Protein AF-A0A3P7QAL6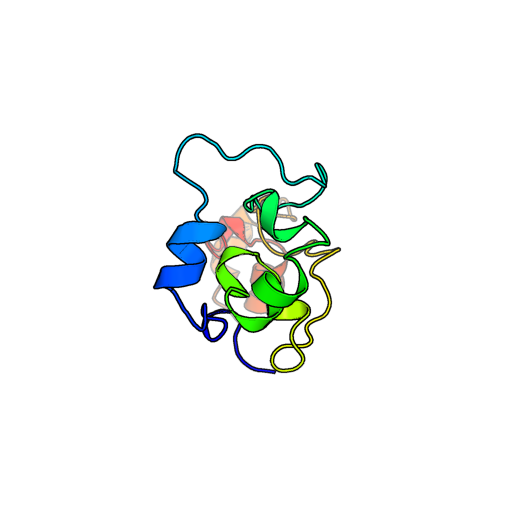-F1 (afdb_monomer)

pLDDT: mean 74.11, std 13.26, range [39.47, 89.75]

Secondary structure (DSSP, 8-state):
---GGG---S-HHHHHHHH---TT-----SSTT-SS---GGGG-TTTHHHHHHH-TTTTT-GGGSTTT-PPP-TT-SSSSS----SSTTHHHHGGGTTSTTHHHHHHHH-TTTTT---

Sequence (118 aa):
MPLPTACKDKDPTICTAIFAVRSGAVAPNSVATNPFLVNPNCQNVTVMVAAEALCPSSCAVCCLTPEFNCQNSTTAAAGASACSDSRANCAQMASFCNTPPYSAVMAQQCRRTCNLCQ

Solvent-accessible surface area (backbone atoms only — not comparable to full-atom values): 7018 Å² total; per-residue (Å²): 118,70,60,78,85,71,51,58,45,74,38,60,66,60,30,51,72,72,32,47,63,53,89,87,62,72,52,69,26,90,53,78,83,52,98,62,81,30,28,54,52,45,73,31,80,93,43,25,67,56,28,54,72,29,13,17,48,61,46,70,34,38,41,74,34,84,77,44,56,39,79,75,76,87,72,62,94,69,85,83,82,78,68,47,51,78,43,92,59,28,81,80,44,42,80,34,38,83,34,81,80,46,20,62,54,30,62,71,32,17,23,36,66,53,63,73,46,134

Structure (mmCIF, N/CA/C/O backbone):
data_AF-A0A3P7QAL6-F1
#
_entry.id   AF-A0A3P7QAL6-F1
#
loop_
_atom_site.group_PDB
_atom_site.id
_atom_site.type_symbol
_atom_site.label_atom_id
_atom_site.label_alt_id
_atom_site.label_comp_id
_atom_site.label_asym_id
_atom_site.label_entity_id
_atom_site.label_seq_id
_atom_site.pdbx_PDB_ins_code
_atom_site.Cartn_x
_atom_site.Cartn_y
_atom_site.Cartn_z
_atom_site.occupancy
_atom_site.B_iso_or_equiv
_atom_site.auth_seq_id
_atom_site.auth_comp_id
_atom_site.auth_asym_id
_atom_site.auth_atom_id
_atom_site.pdbx_PDB_model_num
ATOM 1 N N . MET A 1 1 ? -6.789 -13.284 5.093 1.00 56.53 1 MET A N 1
ATOM 2 C CA . MET A 1 1 ? -5.940 -12.184 4.591 1.00 56.53 1 MET A CA 1
ATOM 3 C C . MET A 1 1 ? -5.248 -11.565 5.798 1.00 56.53 1 MET A C 1
ATOM 5 O O . MET A 1 1 ? -5.944 -11.338 6.786 1.00 56.53 1 MET A O 1
ATOM 9 N N . PRO A 1 2 ? -3.920 -11.383 5.789 1.00 63.78 2 PRO A N 1
ATOM 10 C CA . PRO A 1 2 ? -3.210 -10.707 6.876 1.00 63.78 2 PRO A CA 1
ATOM 11 C C . PRO A 1 2 ? -3.632 -9.232 7.000 1.00 63.78 2 PRO A C 1
ATOM 13 O O . PRO A 1 2 ? -4.114 -8.636 6.035 1.00 63.78 2 PRO A O 1
ATOM 16 N N . LEU A 1 3 ? -3.479 -8.642 8.194 1.00 66.69 3 LEU A N 1
ATOM 17 C CA . LEU A 1 3 ? -3.771 -7.218 8.404 1.00 66.69 3 LEU A CA 1
ATOM 18 C C . LEU A 1 3 ? -2.829 -6.355 7.545 1.00 66.69 3 LEU A C 1
ATOM 20 O O . LEU A 1 3 ? -1.660 -6.714 7.426 1.00 66.69 3 LEU A O 1
ATOM 24 N N . PRO A 1 4 ? -3.261 -5.182 7.042 1.00 63.03 4 PRO A N 1
ATOM 25 C CA . PRO A 1 4 ? -2.393 -4.271 6.286 1.00 63.03 4 PRO A CA 1
ATOM 26 C C . PRO A 1 4 ? -1.095 -3.913 7.023 1.00 63.03 4 PRO A C 1
ATOM 28 O O . PRO A 1 4 ? -0.049 -3.764 6.403 1.00 63.03 4 PRO A O 1
ATOM 31 N N . THR A 1 5 ? -1.140 -3.851 8.358 1.00 69.44 5 THR A N 1
ATOM 32 C CA . THR A 1 5 ? 0.019 -3.589 9.227 1.00 69.44 5 THR A CA 1
ATOM 33 C C . THR A 1 5 ? 1.087 -4.683 9.175 1.00 69.44 5 THR A C 1
ATOM 35 O O . THR A 1 5 ? 2.230 -4.435 9.543 1.00 69.44 5 THR A O 1
ATOM 38 N N . ALA A 1 6 ? 0.729 -5.893 8.736 1.00 78.56 6 ALA A N 1
ATOM 39 C CA . ALA A 1 6 ? 1.677 -6.983 8.536 1.00 78.56 6 ALA A CA 1
ATOM 40 C C . ALA A 1 6 ? 2.484 -6.817 7.242 1.00 78.56 6 ALA A C 1
ATOM 42 O O . ALA A 1 6 ? 3.496 -7.494 7.074 1.00 78.56 6 ALA A O 1
ATOM 43 N N . CYS A 1 7 ? 2.060 -5.938 6.327 1.00 82.38 7 CYS A N 1
ATOM 44 C CA . CYS A 1 7 ? 2.858 -5.643 5.152 1.00 82.38 7 CYS A CA 1
ATOM 45 C C . CYS A 1 7 ? 4.057 -4.802 5.566 1.00 82.38 7 CYS A C 1
ATOM 47 O O . CYS A 1 7 ? 3.905 -3.644 5.977 1.00 82.38 7 CYS A O 1
ATOM 49 N N . LYS A 1 8 ? 5.247 -5.389 5.440 1.00 84.69 8 LYS A N 1
ATOM 50 C CA . LYS A 1 8 ? 6.513 -4.722 5.710 1.00 84.69 8 LYS A CA 1
ATOM 51 C C . LYS A 1 8 ? 7.469 -4.889 4.537 1.00 84.69 8 LYS A C 1
ATOM 53 O O . LYS A 1 8 ? 7.447 -5.900 3.842 1.00 84.69 8 LYS A O 1
ATOM 58 N N . ASP A 1 9 ? 8.334 -3.899 4.362 1.00 86.50 9 ASP A N 1
ATOM 59 C CA . ASP A 1 9 ? 9.490 -4.006 3.483 1.00 86.50 9 ASP A CA 1
ATOM 60 C C . ASP A 1 9 ? 10.376 -5.176 3.920 1.00 86.50 9 ASP A C 1
ATOM 62 O O . ASP A 1 9 ? 10.738 -5.293 5.095 1.00 86.50 9 ASP A O 1
ATOM 66 N N . LYS A 1 10 ? 10.707 -6.047 2.969 1.00 85.50 10 LYS A N 1
ATOM 67 C CA . LYS A 1 10 ? 11.506 -7.252 3.193 1.00 85.50 10 LYS A CA 1
ATOM 68 C C . LYS A 1 10 ? 12.990 -6.926 3.340 1.00 85.50 10 LYS A C 1
ATOM 70 O O . LYS A 1 10 ? 13.669 -7.574 4.130 1.00 85.50 10 LYS A O 1
ATOM 75 N N . ASP A 1 11 ? 13.468 -5.909 2.623 1.00 87.81 11 ASP A N 1
ATOM 76 C CA . ASP A 1 11 ? 14.811 -5.350 2.795 1.00 87.81 11 ASP A CA 1
ATOM 77 C C . ASP A 1 11 ? 14.736 -3.829 3.019 1.00 87.81 11 ASP A C 1
ATOM 79 O O . ASP A 1 11 ? 14.801 -3.049 2.065 1.00 87.81 11 ASP A O 1
ATOM 83 N N . PRO A 1 12 ? 14.596 -3.366 4.274 1.00 83.25 12 PRO A N 1
ATOM 84 C CA . PRO A 1 12 ? 14.436 -1.944 4.564 1.00 83.25 12 PRO A CA 1
ATOM 85 C C . PRO A 1 12 ? 15.640 -1.103 4.114 1.00 83.25 12 PRO A C 1
ATOM 87 O O . PRO A 1 12 ? 15.471 0.081 3.813 1.00 83.25 12 PRO A O 1
ATOM 90 N N . THR A 1 13 ? 16.838 -1.688 4.025 1.00 87.62 13 THR A N 1
ATOM 91 C CA . THR A 1 13 ? 18.051 -0.992 3.580 1.00 87.62 13 THR A CA 1
ATOM 92 C C . THR A 1 13 ? 17.975 -0.689 2.090 1.00 87.62 13 THR A C 1
ATOM 94 O O . THR A 1 13 ? 18.130 0.467 1.689 1.00 87.62 13 THR A O 1
ATOM 97 N N . ILE A 1 14 ? 17.674 -1.697 1.267 1.00 86.69 14 ILE A N 1
ATOM 98 C CA . ILE A 1 14 ? 17.510 -1.524 -0.181 1.00 86.69 14 ILE A CA 1
ATOM 99 C C . ILE A 1 14 ? 16.307 -0.625 -0.472 1.00 86.69 14 ILE A C 1
ATOM 101 O O . ILE A 1 14 ? 16.399 0.273 -1.312 1.00 86.69 14 ILE A O 1
ATOM 105 N N . CYS A 1 15 ? 15.206 -0.793 0.263 1.00 86.81 15 CYS A N 1
ATOM 106 C CA . CYS A 1 15 ? 14.021 0.041 0.086 1.00 86.81 15 CYS A CA 1
ATOM 107 C C . CYS A 1 15 ? 14.294 1.505 0.377 1.0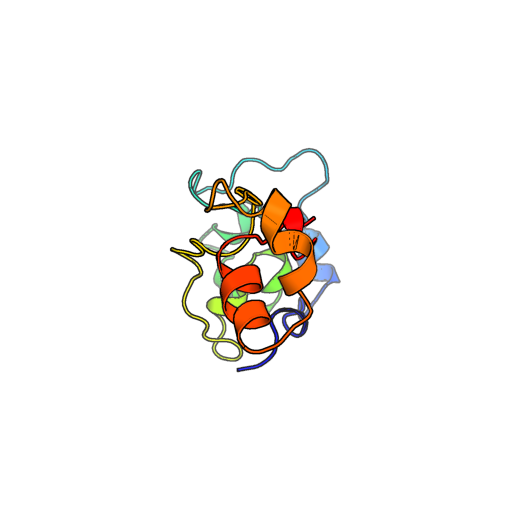0 86.81 15 CYS A C 1
ATOM 109 O O . CYS A 1 15 ? 13.910 2.370 -0.406 1.00 86.81 15 CYS A O 1
ATOM 111 N N . THR A 1 16 ? 15.036 1.791 1.442 1.00 84.06 16 THR A N 1
ATOM 112 C CA . THR A 1 16 ? 15.427 3.164 1.757 1.00 84.06 16 THR A CA 1
ATOM 113 C C . THR A 1 16 ? 16.435 3.709 0.735 1.00 84.06 16 THR A C 1
ATOM 115 O O . THR A 1 16 ? 16.399 4.890 0.396 1.00 84.06 16 THR A O 1
ATOM 118 N N . ALA A 1 17 ? 17.318 2.872 0.186 1.00 83.88 17 ALA A N 1
ATOM 119 C CA . ALA A 1 17 ? 18.304 3.305 -0.803 1.00 83.88 17 ALA A CA 1
ATOM 120 C C . ALA A 1 17 ? 17.683 3.643 -2.173 1.00 83.88 17 ALA A C 1
ATOM 122 O O . ALA A 1 17 ? 18.050 4.655 -2.773 1.00 83.88 17 ALA A O 1
ATOM 123 N N . ILE A 1 18 ? 16.751 2.817 -2.659 1.00 80.56 18 ILE A N 1
ATOM 124 C CA . ILE A 1 18 ? 16.193 2.906 -4.023 1.00 80.56 18 ILE A CA 1
ATOM 125 C C . ILE A 1 18 ? 14.842 3.633 -4.049 1.00 80.56 18 ILE A C 1
ATOM 127 O O . ILE A 1 18 ? 14.566 4.408 -4.971 1.00 80.56 18 ILE A O 1
ATOM 131 N N . PHE A 1 19 ? 14.002 3.386 -3.042 1.00 78.00 19 PHE A N 1
ATOM 132 C CA . PHE A 1 19 ? 12.591 3.772 -3.027 1.00 78.00 19 PHE A CA 1
ATOM 133 C C . PHE A 1 19 ? 12.221 4.722 -1.886 1.00 78.00 19 PHE A C 1
ATOM 135 O O . PHE A 1 19 ? 11.052 5.093 -1.793 1.00 78.00 19 PHE A O 1
ATOM 142 N N . ALA A 1 20 ? 13.166 5.165 -1.040 1.00 72.50 20 ALA A N 1
ATOM 143 C CA . ALA A 1 20 ? 12.838 6.153 -0.017 1.00 72.50 20 ALA A CA 1
ATOM 144 C C . ALA A 1 20 ? 12.192 7.371 -0.666 1.00 72.50 20 ALA A C 1
ATOM 146 O O . ALA A 1 20 ? 12.738 8.009 -1.575 1.00 72.50 20 ALA A O 1
ATOM 147 N N . VAL A 1 21 ? 11.032 7.718 -0.135 1.00 63.41 21 VAL A N 1
ATOM 148 C CA . VAL A 1 21 ? 10.422 9.012 -0.345 1.00 63.41 21 VAL A CA 1
ATOM 149 C C . VAL A 1 21 ? 11.218 9.987 0.516 1.00 63.41 21 VAL A C 1
ATOM 151 O O . VAL A 1 21 ? 10.934 10.166 1.698 1.00 63.41 21 VAL A O 1
ATOM 154 N N . ARG A 1 22 ? 12.300 10.551 -0.032 1.00 56.19 22 ARG A N 1
ATOM 155 C CA . ARG A 1 22 ? 13.076 11.571 0.683 1.00 56.19 22 ARG A CA 1
ATOM 156 C C . ARG A 1 22 ? 12.131 12.734 0.965 1.00 56.19 22 ARG A C 1
ATOM 158 O O . ARG A 1 22 ? 11.631 13.360 0.030 1.00 56.19 22 ARG A O 1
ATOM 165 N N . SER A 1 23 ? 11.847 12.965 2.242 1.00 51.62 23 SER A N 1
ATOM 166 C CA . SER A 1 23 ? 10.974 14.025 2.740 1.00 51.62 23 SER A CA 1
ATOM 167 C C . SER A 1 23 ? 11.292 15.339 2.020 1.00 51.62 23 SER A C 1
ATOM 169 O O . SER A 1 23 ? 12.383 15.878 2.179 1.00 51.62 23 SER A O 1
ATOM 171 N N . GLY A 1 24 ? 10.375 15.812 1.172 1.00 49.50 24 GLY A N 1
ATOM 172 C CA . GLY A 1 24 ? 10.546 17.028 0.362 1.00 49.50 24 GLY A CA 1
ATOM 173 C C . GLY A 1 24 ? 10.523 16.818 -1.155 1.00 49.50 24 GLY A C 1
ATOM 174 O O . GLY A 1 24 ? 10.287 17.775 -1.883 1.00 49.50 24 GLY A O 1
ATOM 175 N N . ALA A 1 25 ? 10.692 15.584 -1.639 1.00 50.16 25 ALA A N 1
ATOM 176 C CA . ALA A 1 25 ? 10.659 15.245 -3.064 1.00 50.16 25 ALA A CA 1
ATOM 177 C C . ALA A 1 25 ? 9.652 14.130 -3.370 1.00 50.16 25 ALA A C 1
ATOM 179 O O . ALA A 1 25 ? 9.912 13.247 -4.189 1.00 50.16 25 ALA A O 1
ATOM 180 N N . VAL A 1 26 ? 8.483 14.166 -2.725 1.00 51.81 26 VAL A N 1
ATOM 181 C CA . VAL A 1 26 ? 7.310 13.505 -3.301 1.00 51.81 26 VAL A CA 1
ATOM 182 C C . VAL A 1 26 ? 6.961 14.253 -4.583 1.00 51.81 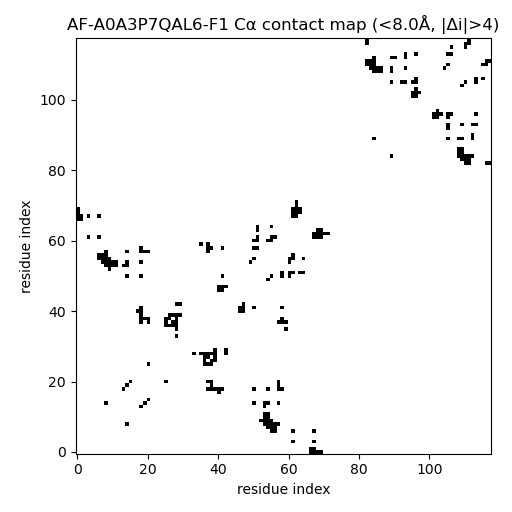26 VAL A C 1
ATOM 184 O O . VAL A 1 26 ? 6.111 15.140 -4.599 1.00 51.81 26 VAL A O 1
ATOM 187 N N . ALA A 1 27 ? 7.638 13.907 -5.678 1.00 54.41 27 ALA A N 1
ATOM 188 C CA . ALA A 1 27 ? 6.982 14.024 -6.963 1.00 54.41 27 ALA A CA 1
ATOM 189 C C . ALA A 1 27 ? 5.636 13.295 -6.816 1.00 54.41 27 ALA A C 1
ATOM 191 O O . ALA A 1 27 ? 5.588 12.260 -6.135 1.00 54.41 27 ALA A O 1
ATOM 192 N N . PRO A 1 28 ? 4.540 13.818 -7.393 1.00 56.31 28 PRO A N 1
ATOM 193 C CA . PRO A 1 28 ? 3.343 13.006 -7.517 1.00 56.31 28 PRO A CA 1
ATOM 194 C C . PRO A 1 28 ? 3.770 11.662 -8.103 1.00 56.31 28 PRO A C 1
ATOM 196 O O . PRO A 1 28 ? 4.711 11.601 -8.904 1.00 56.31 28 PRO A O 1
ATOM 199 N N . ASN A 1 29 ? 3.115 10.583 -7.679 1.00 60.59 29 ASN A N 1
ATOM 200 C CA . ASN A 1 29 ? 3.317 9.289 -8.321 1.00 60.59 29 ASN A CA 1
ATOM 201 C C . ASN A 1 29 ? 3.283 9.503 -9.839 1.00 60.59 29 ASN A C 1
ATOM 203 O O . ASN A 1 29 ? 2.567 10.390 -10.318 1.00 60.59 29 ASN A O 1
ATOM 207 N N . SER A 1 30 ? 3.973 8.662 -10.609 1.00 58.41 30 SER A N 1
ATOM 208 C CA . SER A 1 30 ? 3.811 8.667 -12.069 1.00 58.41 30 SER A CA 1
ATOM 209 C C . SER A 1 30 ? 2.329 8.602 -12.475 1.00 58.41 30 SER A C 1
ATOM 211 O O . SER A 1 30 ? 1.971 9.034 -13.567 1.00 58.41 30 SER A O 1
ATOM 213 N N . VAL A 1 31 ? 1.467 8.108 -11.578 1.00 63.00 31 VAL A N 1
ATOM 214 C CA . VAL A 1 31 ? 0.009 8.196 -11.641 1.00 63.00 31 VAL A CA 1
ATOM 215 C C . VAL A 1 31 ? -0.532 9.273 -10.676 1.00 63.00 31 VAL A C 1
ATOM 217 O O . VAL A 1 31 ? -0.705 9.030 -9.479 1.00 63.00 31 VAL A O 1
ATOM 220 N N . ALA A 1 32 ? -0.869 10.456 -11.200 1.00 62.69 32 ALA A N 1
ATOM 221 C CA . ALA A 1 32 ? -1.378 11.595 -10.416 1.00 62.69 32 ALA A CA 1
ATOM 222 C C . ALA A 1 32 ? -2.678 11.311 -9.634 1.00 62.69 32 ALA A C 1
ATOM 224 O O . ALA A 1 32 ? -3.003 12.027 -8.693 1.00 62.69 32 ALA A O 1
ATOM 225 N N . THR A 1 33 ? -3.423 10.270 -10.013 1.00 63.12 33 THR A N 1
ATOM 226 C CA . THR A 1 33 ? -4.698 9.890 -9.388 1.00 63.12 33 THR A CA 1
ATOM 227 C C . THR A 1 33 ? -4.545 8.975 -8.174 1.00 63.12 33 THR A C 1
ATOM 229 O O . THR A 1 33 ? -5.547 8.660 -7.534 1.00 63.12 33 THR A O 1
ATOM 232 N N . ASN A 1 34 ? -3.335 8.507 -7.855 1.00 65.94 34 ASN A N 1
ATOM 233 C CA . ASN A 1 34 ? -3.147 7.644 -6.691 1.00 65.94 34 ASN A CA 1
ATOM 234 C C . ASN A 1 34 ? -3.294 8.466 -5.393 1.00 65.94 34 ASN A C 1
ATOM 236 O O . ASN A 1 34 ? -2.650 9.507 -5.261 1.00 65.94 34 ASN A O 1
ATOM 240 N N . PRO A 1 35 ? -4.091 8.001 -4.412 1.00 65.88 35 PRO A N 1
ATOM 241 C CA . PRO A 1 35 ? -4.351 8.728 -3.163 1.00 65.88 35 PRO A CA 1
ATOM 242 C C . PRO A 1 35 ? -3.172 8.701 -2.175 1.00 65.88 35 PRO A C 1
ATOM 244 O O . PRO A 1 35 ? -3.237 9.305 -1.109 1.00 65.88 35 PRO A O 1
ATOM 247 N N . PHE A 1 36 ? -2.107 7.975 -2.507 1.00 69.06 36 PHE A N 1
ATOM 248 C CA . PHE A 1 36 ? -0.879 7.843 -1.729 1.00 69.06 36 PHE A CA 1
ATOM 249 C C . PHE A 1 36 ? 0.295 8.394 -2.532 1.00 69.06 36 PHE A C 1
ATOM 251 O O . PHE A 1 36 ? 0.203 8.450 -3.752 1.00 69.06 36 PHE A O 1
ATOM 258 N N . LEU A 1 37 ? 1.386 8.781 -1.867 1.00 69.69 37 LEU A N 1
ATOM 259 C CA . LEU A 1 37 ? 2.610 9.228 -2.531 1.00 69.69 37 LEU A CA 1
ATOM 260 C C . LEU A 1 37 ? 3.715 8.183 -2.354 1.00 69.69 37 LEU A C 1
ATOM 262 O O . LEU A 1 37 ? 4.083 7.861 -1.226 1.00 69.69 37 LEU A O 1
ATOM 266 N N . VAL A 1 38 ? 4.241 7.670 -3.463 1.00 77.38 38 VAL A N 1
ATOM 267 C CA . VAL A 1 38 ? 5.377 6.741 -3.519 1.00 77.38 38 VAL A CA 1
ATOM 268 C C . VAL A 1 38 ? 6.480 7.306 -4.401 1.00 77.38 38 VAL A C 1
ATOM 270 O O . VAL A 1 38 ? 6.259 8.184 -5.234 1.00 77.38 38 VAL A O 1
ATOM 273 N N . ASN A 1 39 ? 7.692 6.788 -4.229 1.00 81.38 39 ASN A N 1
ATOM 274 C CA . ASN A 1 39 ? 8.808 7.142 -5.092 1.00 81.38 39 ASN A CA 1
ATOM 275 C C . ASN A 1 39 ? 8.493 6.737 -6.552 1.00 81.38 39 ASN A C 1
ATOM 277 O O . ASN A 1 39 ? 8.002 5.628 -6.770 1.00 81.38 39 ASN A O 1
ATOM 281 N N . PRO A 1 40 ? 8.787 7.575 -7.565 1.00 79.81 40 PRO A N 1
ATOM 282 C CA . PRO A 1 40 ? 8.522 7.245 -8.970 1.00 79.81 40 PRO A CA 1
ATOM 283 C C 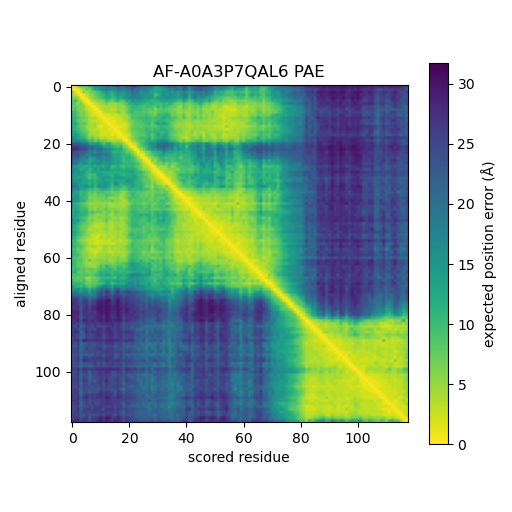. PRO A 1 40 ? 9.199 5.945 -9.438 1.00 79.81 40 PRO A C 1
ATOM 285 O O . PRO A 1 40 ? 8.680 5.283 -10.335 1.00 79.81 40 PRO A O 1
ATOM 288 N N . ASN A 1 41 ? 10.295 5.512 -8.801 1.00 82.88 41 ASN A N 1
ATOM 289 C CA . ASN A 1 41 ? 10.908 4.205 -9.061 1.00 82.88 41 ASN A CA 1
ATOM 290 C C . ASN A 1 41 ? 9.962 3.035 -8.771 1.00 82.88 41 ASN A C 1
ATOM 292 O O . ASN A 1 41 ? 10.047 2.022 -9.454 1.00 82.88 41 ASN A O 1
ATOM 296 N N . CYS A 1 42 ? 9.029 3.164 -7.825 1.00 83.81 42 CYS A N 1
ATOM 297 C CA . CYS A 1 42 ? 8.032 2.127 -7.546 1.00 83.81 42 CYS A CA 1
ATOM 298 C C . CYS A 1 42 ? 7.138 1.820 -8.757 1.00 83.81 42 CYS A C 1
ATOM 300 O O . CYS A 1 42 ? 6.541 0.753 -8.829 1.00 83.81 42 CYS A O 1
ATOM 302 N N . GLN A 1 43 ? 7.044 2.754 -9.708 1.00 78.75 43 GLN A N 1
ATOM 303 C CA . GLN A 1 43 ? 6.268 2.622 -10.942 1.00 78.75 43 GLN A CA 1
ATOM 304 C C . GLN A 1 43 ? 7.167 2.511 -12.184 1.00 78.75 43 GLN A C 1
ATOM 306 O O . GLN A 1 43 ? 6.677 2.463 -13.310 1.00 78.75 43 GLN A O 1
ATOM 311 N N . ASN A 1 44 ? 8.489 2.461 -12.001 1.00 85.50 44 ASN A N 1
ATOM 312 C CA . ASN A 1 44 ? 9.433 2.259 -13.087 1.00 85.50 44 ASN A CA 1
ATOM 313 C C . ASN A 1 44 ? 9.505 0.767 -13.418 1.00 85.50 44 ASN A C 1
ATOM 315 O O . ASN A 1 44 ? 10.006 -0.025 -12.622 1.00 85.50 44 ASN A O 1
ATOM 319 N N . VAL A 1 45 ? 9.057 0.399 -14.619 1.00 85.75 45 VAL A N 1
ATOM 320 C CA . VAL A 1 45 ? 8.993 -0.994 -15.096 1.00 85.75 45 VAL A CA 1
ATOM 321 C C . VAL A 1 45 ? 10.307 -1.768 -14.924 1.00 85.75 45 VAL A C 1
ATOM 323 O O . VAL A 1 45 ? 10.283 -2.964 -14.655 1.00 85.75 45 VAL A O 1
ATOM 326 N N . THR A 1 46 ? 11.452 -1.085 -15.001 1.00 87.69 46 THR A N 1
ATOM 327 C CA . THR A 1 46 ? 12.787 -1.694 -14.874 1.00 87.69 46 THR A CA 1
ATOM 328 C C . THR A 1 46 ? 13.041 -2.253 -13.473 1.00 87.69 46 THR A C 1
ATOM 330 O O . THR A 1 46 ? 13.762 -3.234 -13.320 1.00 87.69 46 THR A O 1
ATOM 333 N N . VAL A 1 47 ? 12.459 -1.632 -12.442 1.00 86.19 47 VAL A N 1
ATOM 334 C CA . VAL A 1 47 ? 12.659 -1.999 -11.028 1.00 86.19 47 VAL A CA 1
ATOM 335 C C . VAL A 1 47 ? 11.353 -2.338 -10.304 1.00 86.19 47 VAL A C 1
ATOM 337 O O . VAL A 1 47 ? 11.381 -2.622 -9.111 1.00 86.19 47 VAL A O 1
ATOM 340 N N . MET A 1 48 ? 10.220 -2.370 -11.009 1.00 81.56 48 MET A N 1
ATOM 341 C CA . MET A 1 48 ? 8.900 -2.677 -10.447 1.00 81.56 48 MET A CA 1
ATOM 342 C C . MET A 1 48 ? 8.870 -4.055 -9.773 1.00 81.56 48 MET A C 1
ATOM 344 O O . MET A 1 48 ? 8.400 -4.178 -8.650 1.00 81.56 48 MET A O 1
ATOM 348 N N . VAL A 1 49 ? 9.483 -5.068 -10.391 1.00 85.50 49 VAL A N 1
ATOM 349 C CA . VAL A 1 49 ? 9.586 -6.417 -9.802 1.00 85.50 49 VAL A CA 1
ATOM 350 C C . VAL A 1 49 ? 10.398 -6.401 -8.501 1.00 85.50 49 VAL A C 1
ATOM 352 O O . VAL A 1 49 ? 10.059 -7.081 -7.535 1.00 85.50 49 VAL A O 1
ATOM 355 N N . ALA A 1 50 ? 11.466 -5.597 -8.443 1.00 85.00 50 ALA A N 1
ATOM 356 C CA . ALA A 1 50 ? 12.248 -5.430 -7.220 1.00 85.00 50 ALA A CA 1
ATOM 357 C C . ALA A 1 50 ? 11.453 -4.672 -6.144 1.00 85.00 50 ALA A C 1
ATOM 359 O O . ALA A 1 50 ? 11.542 -5.019 -4.969 1.00 85.00 50 ALA A O 1
ATOM 360 N N . ALA A 1 51 ? 10.644 -3.684 -6.535 1.00 83.75 51 ALA A N 1
ATOM 361 C CA . ALA A 1 51 ? 9.744 -2.973 -5.633 1.00 83.75 51 ALA A CA 1
ATOM 362 C C . ALA A 1 51 ? 8.704 -3.914 -5.005 1.00 83.75 51 ALA A C 1
ATOM 364 O O . ALA A 1 51 ? 8.516 -3.887 -3.792 1.00 83.75 51 ALA A O 1
ATOM 365 N N . GLU A 1 52 ? 8.080 -4.784 -5.802 1.00 80.44 52 GLU A N 1
ATOM 366 C CA . GLU A 1 52 ? 7.109 -5.781 -5.332 1.00 80.44 52 GLU A CA 1
ATOM 367 C C . GLU A 1 52 ? 7.748 -6.813 -4.396 1.00 80.44 52 GLU A C 1
ATOM 369 O O . GLU A 1 52 ? 7.177 -7.150 -3.360 1.00 80.44 52 GLU A O 1
ATOM 374 N N . ALA A 1 53 ? 8.950 -7.293 -4.730 1.00 84.75 53 ALA A N 1
ATOM 375 C CA . ALA A 1 53 ? 9.620 -8.351 -3.976 1.00 84.75 53 ALA A CA 1
ATOM 376 C C . ALA A 1 53 ? 10.314 -7.866 -2.692 1.00 84.75 53 ALA A C 1
ATOM 378 O O . ALA A 1 53 ? 10.430 -8.630 -1.728 1.00 84.75 53 ALA A O 1
ATOM 379 N N . LEU A 1 54 ? 10.827 -6.633 -2.683 1.00 87.06 54 LEU A N 1
ATOM 380 C CA . LEU A 1 54 ? 11.652 -6.111 -1.591 1.00 87.06 54 LEU A CA 1
ATOM 381 C C . LEU A 1 54 ? 10.926 -5.052 -0.765 1.00 87.06 54 LEU A C 1
ATOM 383 O O . LEU A 1 54 ? 11.153 -4.983 0.442 1.00 87.06 54 LEU A O 1
ATOM 387 N N . CYS A 1 55 ? 10.063 -4.248 -1.390 1.00 89.75 55 CYS A N 1
ATOM 388 C CA . CYS A 1 55 ? 9.586 -2.978 -0.841 1.00 89.75 55 CYS A CA 1
ATOM 389 C C . CYS A 1 55 ? 8.065 -2.774 -0.928 1.00 89.75 55 CYS A C 1
ATOM 391 O O . CYS A 1 55 ? 7.618 -1.686 -1.315 1.00 89.75 55 CYS A O 1
ATOM 393 N N . PRO A 1 56 ? 7.235 -3.779 -0.583 1.00 86.12 56 PRO A N 1
ATOM 394 C CA . PRO A 1 56 ? 5.796 -3.682 -0.779 1.00 86.12 56 PRO A CA 1
ATOM 395 C C . PRO A 1 56 ? 5.151 -2.557 0.036 1.00 86.12 56 PRO A C 1
ATOM 397 O O . PRO A 1 56 ? 4.178 -1.958 -0.429 1.00 86.12 56 PRO A O 1
ATOM 400 N N . SER A 1 57 ? 5.702 -2.214 1.204 1.00 82.88 57 SER A N 1
ATOM 401 C CA . SER A 1 57 ? 5.194 -1.118 2.036 1.00 82.88 57 SER A CA 1
ATOM 402 C C . SER A 1 57 ? 5.648 0.239 1.522 1.00 82.88 57 SER A C 1
ATOM 404 O O . SER A 1 57 ? 4.823 1.134 1.361 1.00 82.88 57 SER A O 1
ATOM 406 N N . SER A 1 58 ? 6.940 0.389 1.227 1.00 83.50 58 SER A N 1
ATOM 407 C CA . SER A 1 58 ? 7.523 1.635 0.716 1.00 83.50 58 SER A CA 1
ATOM 408 C C . SER A 1 58 ? 6.948 2.027 -0.648 1.00 83.50 58 SER A C 1
ATOM 410 O O . SER A 1 58 ? 6.808 3.213 -0.937 1.00 83.50 58 SER A O 1
ATOM 412 N N . CYS A 1 59 ? 6.571 1.042 -1.468 1.00 83.69 59 CYS A N 1
ATOM 413 C CA . CYS A 1 59 ? 5.953 1.250 -2.775 1.00 83.69 59 CYS A CA 1
ATOM 414 C C . CYS A 1 59 ? 4.427 1.093 -2.791 1.00 83.69 59 CYS A C 1
ATOM 416 O O . CYS A 1 59 ? 3.828 1.191 -3.859 1.00 83.69 59 CYS A O 1
ATOM 418 N N . ALA A 1 60 ? 3.792 0.880 -1.632 1.00 81.56 60 ALA A N 1
ATOM 419 C CA . ALA A 1 60 ? 2.345 0.694 -1.495 1.00 81.56 60 ALA A CA 1
ATOM 420 C C . ALA A 1 60 ? 1.753 -0.393 -2.424 1.00 81.56 60 ALA A C 1
ATOM 422 O O . ALA A 1 60 ? 0.597 -0.314 -2.839 1.00 81.56 60 ALA A O 1
ATOM 423 N N . VAL A 1 61 ? 2.536 -1.432 -2.729 1.00 81.19 61 VAL A N 1
ATOM 424 C CA . VAL A 1 61 ? 2.146 -2.571 -3.580 1.00 81.19 61 VAL A CA 1
ATOM 425 C C . VAL A 1 61 ? 1.818 -3.828 -2.774 1.00 81.19 61 VAL A C 1
ATOM 427 O O . VAL A 1 61 ? 1.654 -4.894 -3.351 1.00 81.19 61 VAL A O 1
ATOM 430 N N . CYS A 1 62 ? 1.647 -3.718 -1.452 1.00 83.94 62 CYS A 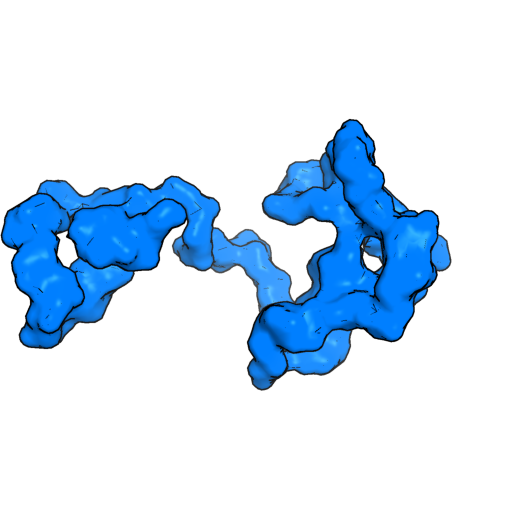N 1
ATOM 431 C CA . CYS A 1 62 ? 1.210 -4.820 -0.585 1.00 83.94 62 CYS A CA 1
ATOM 432 C C . CYS A 1 62 ? 0.031 -5.602 -1.174 1.00 83.94 62 CYS A C 1
ATOM 434 O O . CYS A 1 62 ? 0.068 -6.822 -1.219 1.00 83.94 62 CYS A O 1
ATOM 436 N N . CYS A 1 63 ? -0.993 -4.905 -1.681 1.00 78.50 63 CYS A N 1
ATOM 437 C CA . CYS A 1 63 ? -2.163 -5.565 -2.262 1.00 78.50 63 CYS A CA 1
ATOM 438 C C . CYS A 1 63 ? -1.893 -6.319 -3.560 1.00 78.50 63 CYS A C 1
ATOM 440 O O . CYS A 1 63 ? -2.697 -7.175 -3.915 1.00 78.50 63 CYS A O 1
ATOM 442 N N . LEU A 1 64 ? -0.792 -6.016 -4.245 1.00 75.75 64 LEU A N 1
ATOM 443 C CA . LEU A 1 64 ? -0.358 -6.743 -5.432 1.00 75.75 64 LEU A CA 1
ATOM 444 C C . LEU A 1 64 ? 0.430 -8.002 -5.067 1.00 75.75 64 LEU A C 1
ATOM 446 O O . LEU A 1 64 ? 0.532 -8.904 -5.896 1.00 75.75 64 LEU A O 1
ATOM 450 N N . THR A 1 65 ? 0.975 -8.098 -3.846 1.00 75.69 65 THR A N 1
ATOM 451 C CA . THR A 1 65 ? 1.690 -9.309 -3.444 1.00 75.69 65 THR A CA 1
ATOM 452 C C . THR A 1 65 ? 0.700 -10.443 -3.169 1.00 75.69 65 THR A C 1
ATOM 454 O O . THR A 1 65 ? -0.392 -10.211 -2.632 1.00 75.69 65 THR A O 1
ATOM 457 N N . PRO A 1 66 ? 1.059 -11.695 -3.502 1.00 73.69 66 PRO A N 1
ATOM 458 C CA . PRO A 1 66 ? 0.174 -12.842 -3.319 1.00 73.69 66 PRO A CA 1
ATOM 459 C C . PRO A 1 66 ? -0.189 -13.090 -1.846 1.00 73.69 66 PRO A C 1
ATOM 461 O O . PRO A 1 66 ? -1.194 -13.744 -1.572 1.00 73.69 66 PRO A O 1
ATOM 464 N N . GLU A 1 67 ? 0.596 -12.571 -0.894 1.00 75.50 67 GLU A N 1
ATOM 465 C CA . GLU A 1 67 ? 0.347 -12.737 0.543 1.00 75.50 67 GLU A CA 1
ATOM 466 C C . GLU A 1 67 ? -0.863 -11.932 1.037 1.00 75.50 67 GLU A C 1
ATOM 468 O O . GLU A 1 67 ? -1.628 -12.421 1.874 1.00 75.50 67 GLU A O 1
ATOM 473 N N . PHE A 1 68 ? -1.050 -10.707 0.536 1.00 76.88 68 PHE A N 1
ATOM 474 C CA . PHE A 1 68 ? -2.199 -9.872 0.899 1.00 76.88 68 PHE A CA 1
ATOM 475 C C . PHE A 1 68 ? -3.320 -10.007 -0.123 1.00 76.88 68 PHE A C 1
ATOM 477 O O . PHE A 1 68 ? -4.482 -10.049 0.292 1.00 76.88 68 PHE A O 1
ATOM 484 N N . ASN A 1 69 ? -2.964 -10.075 -1.416 1.00 73.62 69 ASN A N 1
ATOM 485 C CA . ASN A 1 69 ? -3.843 -10.163 -2.586 1.00 73.62 69 ASN A CA 1
ATOM 486 C C . ASN A 1 69 ? -5.159 -9.399 -2.371 1.00 73.62 69 ASN A C 1
ATOM 488 O O . ASN A 1 69 ? -6.257 -9.936 -2.554 1.00 73.62 69 ASN A O 1
ATOM 492 N N . CYS A 1 70 ? -5.049 -8.178 -1.834 1.00 72.19 70 CYS A N 1
ATOM 493 C CA . CYS A 1 70 ? -6.218 -7.392 -1.488 1.00 72.19 70 CYS A CA 1
ATOM 494 C C . CYS A 1 70 ? -6.816 -6.777 -2.740 1.00 72.19 70 CYS A C 1
ATOM 496 O O . CYS A 1 70 ? -6.124 -6.446 -3.700 1.00 72.19 70 CYS A O 1
ATOM 498 N N . GLN A 1 71 ? -8.130 -6.571 -2.706 1.00 64.50 71 GLN A N 1
ATOM 499 C CA . GLN A 1 71 ? -8.753 -5.711 -3.691 1.00 64.50 71 GLN A CA 1
ATOM 500 C C . GLN A 1 71 ? -8.125 -4.326 -3.547 1.00 64.50 71 GLN A C 1
ATOM 502 O O . GLN A 1 71 ? -8.075 -3.784 -2.437 1.00 64.50 71 GLN A O 1
ATOM 507 N N . ASN A 1 72 ? -7.618 -3.778 -4.654 1.00 54.41 72 ASN A N 1
ATOM 508 C CA . ASN A 1 72 ? -7.135 -2.408 -4.667 1.00 54.41 72 ASN A CA 1
ATOM 509 C C . ASN A 1 72 ? -8.244 -1.534 -4.070 1.00 54.41 72 ASN A C 1
ATOM 511 O O . ASN A 1 72 ? -9.422 -1.717 -4.399 1.00 54.41 72 ASN A O 1
ATOM 515 N N . SER A 1 73 ? -7.894 -0.635 -3.152 1.00 51.78 73 SER A N 1
ATOM 516 C CA . SER A 1 73 ? -8.871 0.274 -2.556 1.00 51.78 73 SER A CA 1
ATOM 517 C C . SER A 1 73 ? -9.214 1.361 -3.578 1.00 51.78 73 SER A C 1
ATOM 519 O O . SER A 1 73 ? -9.031 2.547 -3.340 1.00 51.78 73 SER A O 1
ATOM 521 N N . THR A 1 74 ? -9.678 0.968 -4.767 1.00 47.22 74 THR A N 1
ATOM 522 C CA . THR A 1 74 ? -10.113 1.887 -5.823 1.00 47.22 74 THR A CA 1
ATOM 523 C C . THR A 1 74 ? -11.335 2.681 -5.362 1.00 47.22 74 THR A C 1
ATOM 525 O O . THR A 1 74 ? -11.641 3.740 -5.892 1.00 47.22 74 THR A O 1
ATOM 528 N N . THR A 1 75 ? -12.021 2.190 -4.333 1.00 39.47 75 THR A N 1
ATOM 529 C CA . THR A 1 75 ? -13.242 2.767 -3.788 1.00 39.47 75 THR A CA 1
ATOM 530 C C . THR A 1 75 ? -13.342 2.474 -2.297 1.00 39.47 75 THR A C 1
ATOM 532 O O . THR A 1 75 ? -14.278 1.822 -1.840 1.00 39.47 75 THR A O 1
ATOM 535 N N . ALA A 1 76 ? -12.420 3.004 -1.497 1.00 42.66 76 ALA A N 1
ATOM 536 C CA . ALA A 1 76 ? -12.811 3.390 -0.149 1.00 42.66 76 ALA A CA 1
ATOM 537 C C . ALA A 1 76 ? -13.556 4.728 -0.224 1.00 42.66 76 ALA A C 1
ATOM 539 O O . ALA A 1 76 ? -13.072 5.767 0.213 1.00 42.66 76 ALA A O 1
ATOM 540 N N . ALA A 1 77 ? -14.824 4.648 -0.626 1.00 41.25 77 ALA A N 1
ATOM 541 C CA . ALA A 1 77 ? -15.883 5.491 -0.074 1.00 41.25 77 ALA A CA 1
ATOM 542 C C . ALA A 1 77 ? -16.078 5.240 1.448 1.00 41.25 77 ALA A C 1
ATOM 544 O O . ALA A 1 77 ? -17.176 5.350 1.981 1.00 41.25 77 ALA A O 1
ATOM 545 N N . ALA A 1 78 ? -15.020 4.876 2.175 1.00 43.44 78 ALA A N 1
ATOM 546 C CA . ALA A 1 78 ? -15.042 4.550 3.587 1.00 43.44 78 ALA A CA 1
ATOM 547 C C . ALA A 1 78 ? -13.633 4.742 4.159 1.00 43.44 78 ALA A C 1
ATOM 549 O O . ALA A 1 78 ? -12.856 3.797 4.234 1.00 43.44 78 ALA A O 1
ATOM 550 N N . GLY A 1 79 ? -13.269 5.962 4.558 1.00 40.97 79 GLY A N 1
ATOM 551 C CA . GLY A 1 79 ? -12.015 6.117 5.300 1.00 40.97 79 GLY A CA 1
ATOM 552 C C . GLY A 1 79 ? -11.685 7.511 5.792 1.00 40.97 79 GLY A C 1
ATOM 553 O O . GLY A 1 79 ? -11.644 7.722 6.995 1.00 40.97 79 GLY A O 1
ATOM 554 N N . ALA A 1 80 ? -11.467 8.461 4.890 1.00 45.66 80 ALA A N 1
ATOM 555 C CA . ALA A 1 80 ? -11.049 9.817 5.239 1.00 45.66 80 ALA A CA 1
ATOM 556 C C . ALA A 1 80 ? -11.457 10.727 4.073 1.00 45.66 80 ALA A C 1
ATOM 558 O O . ALA A 1 80 ? -10.946 10.592 2.973 1.00 45.66 80 ALA A O 1
ATOM 559 N N . SER A 1 81 ? -12.435 11.623 4.153 1.00 49.16 81 SER A N 1
ATOM 560 C CA . SER A 1 81 ? -12.353 12.814 5.005 1.00 49.16 81 SER A CA 1
ATOM 561 C C . SER A 1 81 ? -13.720 13.466 5.251 1.00 49.16 81 SER A C 1
ATOM 563 O O . SER A 1 81 ? -13.796 14.527 5.859 1.00 49.16 81 SER A O 1
ATOM 565 N N . ALA A 1 82 ? -14.827 12.852 4.826 1.00 53.97 82 ALA A N 1
ATOM 566 C CA . ALA A 1 82 ? -16.151 13.304 5.244 1.00 53.97 82 ALA A CA 1
ATOM 567 C C . ALA A 1 82 ? -16.509 12.626 6.571 1.00 53.97 82 ALA A C 1
ATOM 569 O O . ALA A 1 82 ? -17.479 11.874 6.661 1.00 53.97 82 ALA A O 1
ATOM 570 N N . CYS A 1 83 ? -15.696 12.859 7.606 1.00 67.38 83 CYS A N 1
ATOM 571 C CA . CYS A 1 83 ? -16.137 12.661 8.982 1.00 67.38 83 CYS A CA 1
ATOM 572 C C . CYS A 1 83 ? -17.221 13.707 9.256 1.00 67.38 83 CYS A C 1
ATOM 574 O O . CYS A 1 83 ? -16.979 14.770 9.821 1.00 67.38 83 CYS A O 1
ATOM 576 N N . SER A 1 84 ? -18.404 13.447 8.721 1.00 74.81 84 SER A N 1
ATOM 577 C CA . SER A 1 84 ? -19.558 14.312 8.792 1.00 74.81 84 SER A CA 1
ATOM 578 C C . SER A 1 84 ? -20.733 13.474 9.228 1.00 74.81 84 SER A C 1
ATOM 580 O O . SER A 1 84 ? -20.868 12.298 8.879 1.00 74.81 84 SER A O 1
ATOM 582 N N . ASP A 1 85 ? -21.593 14.108 9.998 1.00 80.75 85 ASP A N 1
ATOM 583 C CA . ASP A 1 85 ? -22.880 13.546 10.324 1.00 80.75 85 ASP A CA 1
ATOM 584 C C . ASP A 1 85 ? -23.717 13.536 9.039 1.00 80.75 85 ASP A C 1
ATOM 586 O O . ASP A 1 85 ? -23.990 14.575 8.441 1.00 80.75 85 ASP A O 1
ATOM 590 N N . SER A 1 86 ? -24.067 12.340 8.566 1.00 79.81 86 SER A N 1
ATOM 591 C CA . SER A 1 86 ? -24.959 12.144 7.415 1.00 79.81 86 SER A CA 1
ATOM 592 C C . SER A 1 86 ? -26.413 12.473 7.757 1.00 79.81 86 SER A C 1
ATOM 594 O O . SER A 1 86 ? -27.248 12.585 6.862 1.00 79.81 86 SER A O 1
ATOM 596 N N . ARG A 1 87 ? -26.740 12.623 9.047 1.00 78.69 87 ARG A N 1
ATOM 597 C CA . ARG A 1 87 ? -28.058 13.040 9.528 1.00 78.69 87 ARG A CA 1
ATOM 598 C C . ARG A 1 87 ? -27.994 14.373 10.269 1.00 78.69 87 ARG A C 1
ATOM 600 O O . ARG A 1 87 ? -27.121 14.599 11.095 1.00 78.69 87 ARG A O 1
ATOM 607 N N . ALA A 1 88 ? -29.001 15.218 10.051 1.00 82.38 88 ALA A N 1
ATOM 608 C CA . ALA A 1 88 ? -29.124 16.505 10.740 1.00 82.38 88 ALA A CA 1
ATOM 609 C C . ALA A 1 88 ? -29.446 16.367 12.243 1.00 82.38 88 ALA A C 1
ATOM 611 O O . ALA A 1 88 ? -29.082 17.224 13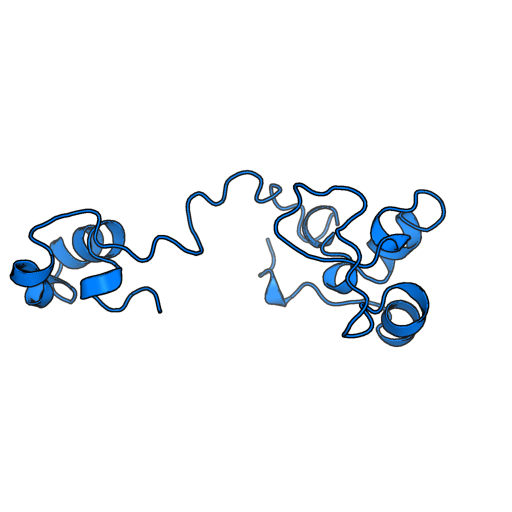.040 1.00 82.38 88 ALA A O 1
ATOM 612 N N . ASN A 1 89 ? -30.106 15.279 12.650 1.00 82.62 89 ASN A N 1
ATOM 613 C CA . ASN A 1 89 ? -30.525 15.034 14.033 1.00 82.62 89 ASN A CA 1
ATOM 614 C C . ASN A 1 89 ? -29.487 14.275 14.880 1.00 82.62 89 ASN A C 1
ATOM 616 O O . ASN A 1 89 ? -29.794 13.867 15.999 1.00 82.62 89 ASN A O 1
ATOM 620 N N . CYS A 1 90 ? -28.249 14.122 14.398 1.00 85.88 90 CYS A N 1
ATOM 621 C CA . CYS A 1 90 ? -27.186 13.469 15.162 1.00 85.88 90 CYS A CA 1
ATOM 622 C C . CYS A 1 90 ? -26.942 14.134 16.519 1.00 85.88 90 CYS A C 1
ATOM 624 O O . CYS A 1 90 ? -26.838 13.427 17.515 1.00 85.88 90 CYS A O 1
ATOM 626 N N . ALA A 1 91 ? -26.981 15.469 16.598 1.00 84.94 91 ALA A N 1
ATOM 627 C CA . ALA A 1 91 ? -26.828 16.201 17.858 1.00 84.94 91 ALA A CA 1
ATOM 628 C C . ALA A 1 91 ? -27.860 15.788 18.928 1.00 84.94 91 ALA A C 1
ATOM 630 O O . ALA A 1 91 ? -27.532 15.715 20.109 1.00 84.94 91 ALA A O 1
ATOM 631 N N . GLN A 1 92 ? -29.092 15.468 18.520 1.00 85.19 92 GLN A N 1
ATOM 632 C CA . GLN A 1 92 ? -30.142 14.992 19.428 1.00 85.19 92 GLN A CA 1
ATOM 633 C C . GLN A 1 92 ? -29.974 13.510 19.773 1.00 85.19 92 GLN A C 1
ATOM 635 O O . GLN A 1 92 ? -30.405 13.064 20.832 1.00 85.19 92 GLN A O 1
ATOM 640 N N . MET A 1 93 ? -29.353 12.742 18.875 1.00 82.19 93 MET A N 1
ATOM 641 C CA . MET A 1 93 ? -29.132 11.310 19.036 1.00 82.19 93 MET A CA 1
ATOM 642 C C . MET A 1 93 ? -27.746 10.942 19.572 1.00 82.19 93 MET A C 1
ATOM 644 O O . MET A 1 93 ? -27.446 9.759 19.701 1.00 82.19 93 MET A O 1
ATOM 648 N N . ALA A 1 94 ? -26.935 11.922 19.969 1.00 83.81 94 ALA A N 1
ATOM 649 C CA . ALA A 1 94 ? -25.616 11.707 20.558 1.00 83.81 94 ALA A CA 1
ATOM 650 C C . ALA A 1 94 ? -25.659 10.760 21.775 1.00 83.81 94 ALA A C 1
ATOM 652 O O . ALA A 1 94 ? -24.767 9.939 21.978 1.00 83.81 94 ALA A O 1
ATOM 653 N N . SER A 1 95 ? -26.738 10.805 22.561 1.00 86.06 95 SER A N 1
ATOM 654 C CA . SER A 1 95 ? -26.947 9.895 23.693 1.00 86.06 95 SER A CA 1
ATOM 655 C C . SER A 1 95 ? -27.138 8.431 23.270 1.00 86.06 95 SER A C 1
ATOM 657 O O . SER A 1 95 ? -26.871 7.535 24.067 1.00 86.06 95 SER A O 1
ATOM 659 N N . PHE A 1 96 ? -27.549 8.179 22.021 1.00 84.25 96 PHE A N 1
ATOM 660 C CA . PHE A 1 96 ? -27.773 6.839 21.471 1.00 84.25 96 PHE A CA 1
ATOM 661 C C . PHE A 1 96 ? -26.522 6.186 20.879 1.00 84.25 96 PHE A C 1
ATOM 663 O O . PHE A 1 96 ? -26.566 5.013 20.506 1.00 84.25 96 PHE A O 1
ATOM 670 N N . CYS A 1 97 ? -25.394 6.902 20.808 1.00 85.50 97 CYS A N 1
ATOM 671 C CA . CYS A 1 97 ? -24.140 6.370 20.267 1.00 85.50 97 CYS A CA 1
ATOM 672 C C . CYS A 1 97 ? -23.704 5.071 20.965 1.00 85.50 97 CYS A C 1
ATOM 674 O O . CYS A 1 97 ? -23.196 4.16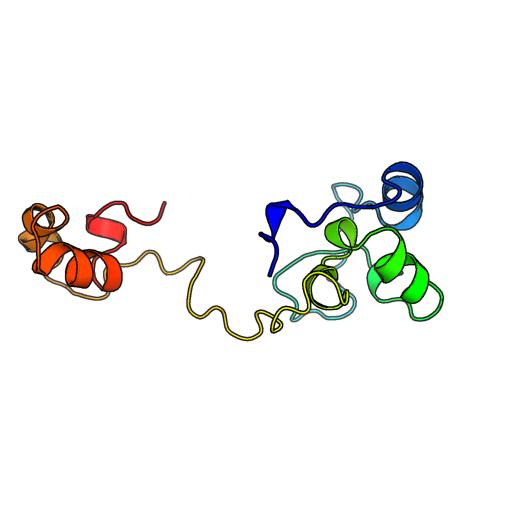3 20.315 1.00 85.50 97 CYS A O 1
ATOM 676 N N . ASN A 1 98 ? -23.962 4.962 22.273 1.00 83.12 98 ASN A N 1
ATOM 677 C CA . ASN A 1 98 ? -23.599 3.803 23.093 1.00 83.12 98 ASN A CA 1
ATOM 678 C C . ASN A 1 98 ? -24.798 2.919 23.477 1.00 83.12 98 ASN A C 1
ATOM 680 O O . ASN A 1 98 ? -24.645 2.012 24.291 1.00 83.12 98 ASN A O 1
ATOM 684 N N . THR A 1 99 ? -25.992 3.161 22.925 1.00 84.25 99 THR A N 1
ATOM 685 C CA . THR A 1 99 ? -27.210 2.406 23.270 1.00 84.25 99 THR A CA 1
ATOM 686 C C . THR A 1 99 ? -27.633 1.505 22.105 1.00 84.25 99 THR A C 1
ATOM 688 O O . THR A 1 99 ? -28.081 2.002 21.068 1.00 84.25 99 THR A O 1
ATOM 691 N N . PRO A 1 100 ? -27.524 0.171 22.228 1.00 80.81 100 PRO A N 1
ATOM 692 C CA . PRO A 1 100 ? -28.109 -0.752 21.261 1.00 80.81 100 PRO A CA 1
ATOM 693 C C . PRO A 1 100 ? -29.645 -0.626 21.230 1.00 80.81 100 PRO A C 1
ATOM 695 O O . PRO A 1 100 ? -30.248 -0.338 22.264 1.00 80.81 100 PRO A O 1
ATOM 698 N N . PRO A 1 101 ? -30.305 -0.855 20.080 1.00 81.44 101 PRO A N 1
ATOM 699 C CA . PRO A 1 101 ? -29.728 -1.208 18.778 1.00 81.44 101 PRO A CA 1
ATOM 700 C C . PRO A 1 101 ? -29.273 0.016 17.959 1.00 81.44 101 PRO A C 1
ATOM 702 O O . PRO A 1 101 ? -28.721 -0.133 16.870 1.00 81.44 101 PRO A O 1
ATOM 705 N N 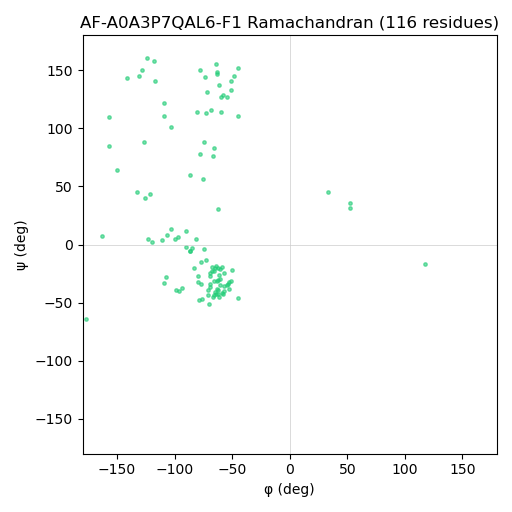. TYR A 1 102 ? -29.503 1.230 18.471 1.00 82.06 102 TYR A N 1
ATOM 706 C CA . TYR A 1 102 ? -29.238 2.482 17.762 1.00 82.06 102 TYR A CA 1
ATOM 707 C C . TYR A 1 102 ? -27.751 2.769 17.563 1.00 82.06 102 TYR A C 1
ATOM 709 O O . TYR A 1 102 ? -27.411 3.455 16.603 1.00 82.06 102 TYR A O 1
ATOM 717 N N . SER A 1 103 ? -26.873 2.218 18.405 1.00 81.69 103 SER A N 1
ATOM 718 C CA . SER A 1 103 ? -25.419 2.379 18.290 1.00 81.69 103 SER A CA 1
ATOM 719 C C . SER A 1 103 ? -24.891 2.025 16.897 1.00 81.69 103 SER A C 1
ATOM 721 O O . SER A 1 103 ? -24.049 2.744 16.374 1.00 81.69 103 SER A O 1
ATOM 723 N N . ALA A 1 104 ? -25.433 0.992 16.242 1.00 81.56 104 ALA A N 1
ATOM 724 C CA . ALA A 1 104 ? -25.048 0.623 14.879 1.00 81.56 104 ALA A CA 1
ATOM 725 C C . ALA A 1 104 ? -25.443 1.701 13.852 1.00 81.56 104 ALA A C 1
ATOM 727 O O . ALA A 1 104 ? -24.649 2.081 12.994 1.00 81.56 104 ALA A O 1
ATOM 728 N N . VAL A 1 105 ? -26.658 2.247 13.975 1.00 82.88 105 VAL A N 1
ATOM 729 C CA . VAL A 1 105 ? -27.168 3.318 13.101 1.00 82.88 105 VAL A CA 1
ATOM 730 C C . VAL A 1 105 ? -26.384 4.611 13.321 1.00 82.88 105 VAL A C 1
ATOM 732 O O . VAL A 1 105 ? -25.968 5.260 12.362 1.00 82.88 105 VAL A O 1
ATOM 735 N N . MET A 1 106 ? -26.144 4.960 14.582 1.00 83.38 106 MET A N 1
ATOM 736 C CA . MET A 1 106 ? -25.309 6.082 15.002 1.00 83.38 106 MET A CA 1
ATOM 737 C C . MET A 1 106 ? -23.879 5.938 14.484 1.00 83.38 106 MET A C 1
ATOM 739 O O . MET A 1 106 ? -23.324 6.893 13.944 1.00 83.38 106 MET A O 1
ATOM 743 N N . ALA A 1 107 ? -23.318 4.730 14.540 1.00 78.88 107 ALA A N 1
ATOM 744 C CA . ALA A 1 107 ? -21.984 4.454 14.036 1.00 78.88 107 ALA A CA 1
ATOM 745 C C . ALA A 1 107 ? -21.848 4.564 12.523 1.00 78.88 107 ALA A C 1
ATOM 747 O O . ALA A 1 107 ? -20.756 4.811 12.017 1.00 78.88 107 ALA A O 1
ATOM 748 N N . GLN A 1 108 ? -22.951 4.433 11.797 1.00 78.81 108 GLN A N 1
ATOM 749 C CA . GLN A 1 108 ? -22.959 4.573 10.352 1.00 78.81 108 GLN A CA 1
ATOM 750 C C . GLN A 1 108 ? -23.299 6.004 9.906 1.00 78.81 108 GLN A C 1
ATOM 752 O O . GLN A 1 108 ? -22.721 6.490 8.938 1.00 78.81 108 GLN A O 1
ATOM 757 N N . GLN A 1 109 ? -24.209 6.689 10.607 1.00 81.00 109 GLN A N 1
ATOM 758 C CA . GLN A 1 109 ? -24.797 7.963 10.167 1.00 81.00 109 GLN A CA 1
ATOM 759 C C . GLN A 1 109 ? -24.300 9.186 10.944 1.00 81.00 109 GLN A C 1
ATOM 761 O O . GLN A 1 109 ? -24.281 10.276 10.384 1.00 81.00 109 GLN A O 1
ATOM 766 N N . CYS A 1 110 ? -23.892 9.024 12.201 1.00 86.38 110 CYS A N 1
ATOM 767 C CA .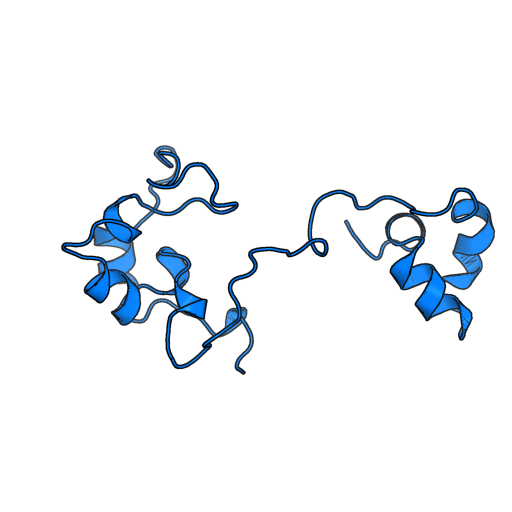 CYS A 1 110 ? -23.528 10.105 13.121 1.00 86.38 110 CYS A CA 1
ATOM 768 C C . CYS A 1 110 ? -22.091 9.953 13.626 1.00 86.38 110 CYS A C 1
ATOM 770 O O . CYS A 1 110 ? -21.802 10.079 14.816 1.00 86.38 110 CYS A O 1
ATOM 772 N N . ARG A 1 111 ? -21.174 9.617 12.712 1.00 81.62 111 ARG A N 1
ATOM 773 C CA . ARG A 1 111 ? -19.787 9.265 13.043 1.00 81.62 111 ARG A CA 1
ATOM 774 C C . ARG A 1 111 ? -19.045 10.402 13.731 1.00 81.62 111 ARG A C 1
ATOM 776 O O . ARG A 1 111 ? -18.234 10.137 14.610 1.00 81.62 111 ARG A O 1
ATOM 783 N N . ARG A 1 112 ? -19.340 11.645 13.348 1.00 81.06 112 ARG A N 1
ATOM 784 C CA . ARG A 1 112 ? -18.690 12.829 13.907 1.00 81.06 112 ARG A CA 1
ATOM 785 C C . ARG A 1 112 ? -19.248 13.138 15.292 1.00 81.06 112 ARG A C 1
ATOM 787 O O . ARG A 1 112 ? -18.478 13.287 16.233 1.00 81.06 112 ARG A O 1
ATOM 794 N N . THR A 1 113 ? -20.573 13.128 15.444 1.00 85.06 113 THR A N 1
ATOM 795 C CA . THR A 1 113 ? -21.227 13.334 16.744 1.00 85.06 113 THR A CA 1
ATOM 796 C C . THR A 1 113 ? -20.858 12.243 17.759 1.00 85.06 113 THR A C 1
ATOM 798 O O . THR A 1 113 ? -20.617 12.541 18.926 1.00 85.06 113 THR A O 1
ATOM 801 N N . CYS A 1 114 ? -20.759 10.985 17.327 1.00 85.94 114 CYS A N 1
ATOM 802 C CA . CYS A 1 114 ? -20.353 9.870 18.184 1.00 85.94 114 CYS A CA 1
ATOM 803 C C . CYS A 1 114 ? -18.832 9.741 18.376 1.00 85.94 114 CYS A C 1
ATOM 805 O O . CYS A 1 114 ? -18.398 8.774 18.997 1.00 85.94 114 CYS A O 1
ATOM 807 N N . ASN A 1 115 ? -18.022 10.671 17.849 1.00 77.25 115 ASN A N 1
ATOM 808 C CA . ASN A 1 115 ? -16.551 10.620 17.879 1.00 77.25 115 ASN A CA 1
ATOM 809 C C . ASN A 1 115 ? -15.953 9.303 17.340 1.00 77.25 115 ASN A C 1
ATOM 811 O O . ASN A 1 115 ? -14.939 8.811 17.823 1.00 77.25 115 ASN A O 1
ATOM 815 N N . LEU A 1 116 ? -16.584 8.716 16.324 1.00 76.25 116 LEU A N 1
ATOM 816 C CA . LEU A 1 116 ? -16.134 7.487 15.658 1.00 76.25 116 LEU A CA 1
ATOM 817 C C . LEU A 1 116 ? -15.202 7.760 14.472 1.00 76.25 116 LEU A C 1
ATOM 819 O O . LEU A 1 116 ? -14.744 6.836 13.801 1.00 76.25 116 LEU A O 1
ATOM 823 N N . CYS A 1 117 ? -14.963 9.031 14.175 1.00 69.00 117 CYS A N 1
ATOM 824 C CA . CYS A 1 117 ? -13.922 9.502 13.281 1.00 69.00 117 CYS A CA 1
ATOM 825 C C . CYS A 1 117 ? -13.328 10.786 13.875 1.00 69.00 117 CYS A C 1
ATOM 827 O O . CYS A 1 117 ? -14.052 11.563 14.501 1.00 69.00 117 CYS A O 1
ATOM 829 N N . GLN A 1 118 ? -12.014 10.956 13.724 1.00 51.50 118 GLN A N 1
ATOM 830 C CA . GLN A 1 118 ? -11.230 12.078 14.238 1.00 51.50 118 GLN A CA 1
ATOM 831 C C . GLN A 1 118 ? -10.445 12.701 13.086 1.00 51.50 118 GLN A C 1
ATOM 833 O O . GLN A 1 118 ? -10.002 11.918 12.212 1.00 51.50 118 GLN A O 1
#

InterPro domains:
  IPR003582 ShKT domain [PF01549] (40-62)
  IPR003582 ShKT domain [PF01549] (83-117)
  IPR003582 ShKT domain [PS51670] (83-117)
  IPR003582 ShKT domain [SM00254] (6-63)
  IPR003582 ShKT domain [SM00254] (82-118)

Organism: Dracunculus medinensis (NCBI:txid318479)

Foldseek 3Di:
DDDPVPDAFQAVVVCCVQKDPPPPPQPCAVDVPDPDTTRVLCVVPVCVVVCQVGPCPRSVVSCVHPVNVDDDPPDPPPDDDCLDQQDPCLLVCLVVCPPPPCVVVCVVRVCNSVVVDD

Radius of gyration: 19.34 Å; Cα contacts (8 Å, |Δi|>4): 153; chains: 1; bounding box: 49×30×39 Å

Mean predicted aligned error: 15.54 Å